Protein AF-A0A0W0G288-F1 (afdb_monomer_lite)

Organism: Moniliophthora roreri (NCBI:txid221103)

Radius of gyration: 13.67 Å; chains: 1; bounding box: 33×26×26 Å

Secondary structure (DSSP, 8-state):
-----GGG---TT-------SS--TTHHHHSHHHHHHHHHHHHSTTSTTTT-STT--S--

Structure (mmCIF, N/CA/C/O backbone):
data_AF-A0A0W0G288-F1
#
_entry.id   AF-A0A0W0G288-F1
#
loop_
_atom_site.group_PDB
_atom_site.id
_atom_site.type_symbol
_atom_site.label_atom_id
_atom_site.label_alt_id
_atom_site.label_comp_id
_atom_site.label_asym_id
_atom_site.label_entity_id
_atom_site.label_seq_id
_atom_site.pdbx_PDB_ins_code
_atom_site.Cartn_x
_atom_site.Cartn_y
_atom_site.Cartn_z
_atom_site.occupancy
_atom_site.B_iso_or_equiv
_atom_site.auth_seq_id
_atom_site.auth_comp_id
_atom_site.auth_asym_id
_atom_site.auth_atom_id
_atom_site.pdbx_PDB_model_num
ATOM 1 N N . ILE A 1 1 ? 11.576 8.151 -13.150 1.00 69.94 1 ILE A N 1
ATOM 2 C CA . ILE A 1 1 ? 10.650 8.197 -11.992 1.00 69.94 1 ILE A CA 1
ATOM 3 C C . ILE A 1 1 ? 11.390 8.803 -10.828 1.00 69.94 1 ILE A C 1
ATOM 5 O O . ILE A 1 1 ? 12.553 8.469 -10.647 1.00 69.94 1 ILE A O 1
ATOM 9 N N . ILE A 1 2 ? 10.756 9.724 -10.110 1.00 75.06 2 ILE A N 1
ATOM 10 C CA . ILE A 1 2 ? 11.350 10.373 -8.941 1.00 75.06 2 ILE A CA 1
ATOM 11 C C . ILE A 1 2 ? 10.865 9.611 -7.709 1.00 75.06 2 ILE A C 1
ATOM 13 O O . ILE A 1 2 ? 9.660 9.470 -7.517 1.00 75.06 2 ILE A O 1
ATOM 17 N N . ILE A 1 3 ? 11.796 9.100 -6.904 1.00 82.62 3 ILE A N 1
ATOM 18 C CA . ILE A 1 3 ? 11.492 8.458 -5.622 1.00 82.62 3 ILE A CA 1
ATOM 19 C C . ILE A 1 3 ? 11.771 9.487 -4.532 1.00 82.62 3 ILE A C 1
ATOM 21 O O . ILE A 1 3 ? 12.922 9.864 -4.313 1.00 82.62 3 ILE A O 1
ATOM 25 N N . ASN A 1 4 ? 10.717 9.952 -3.866 1.00 87.00 4 ASN A N 1
ATOM 26 C CA . ASN A 1 4 ? 10.847 10.915 -2.781 1.00 87.00 4 ASN A CA 1
ATOM 27 C C . ASN A 1 4 ? 11.200 10.210 -1.458 1.00 87.00 4 ASN A C 1
ATOM 29 O O . ASN A 1 4 ? 10.769 9.074 -1.230 1.00 87.00 4 ASN A O 1
ATOM 33 N N . PRO A 1 5 ? 11.954 10.868 -0.561 1.00 89.62 5 PRO A N 1
ATOM 34 C CA . PRO A 1 5 ? 12.235 10.345 0.771 1.00 89.62 5 PRO A CA 1
ATOM 35 C C . PRO A 1 5 ? 10.954 10.054 1.556 1.00 89.62 5 PRO A C 1
ATOM 37 O O . PRO A 1 5 ? 10.014 10.847 1.540 1.00 89.62 5 PRO A O 1
ATOM 40 N N . LYS A 1 6 ? 10.947 8.963 2.335 1.00 85.31 6 LYS A N 1
ATOM 41 C CA . LYS A 1 6 ? 9.808 8.636 3.209 1.00 85.31 6 LYS A CA 1
ATOM 42 C C . LYS A 1 6 ? 9.480 9.743 4.211 1.00 85.31 6 LYS A C 1
ATOM 44 O O . LYS A 1 6 ? 8.320 9.930 4.550 1.00 85.31 6 LYS A O 1
ATOM 49 N N . SER A 1 7 ? 10.491 10.487 4.655 1.00 89.62 7 SER A N 1
ATOM 50 C CA . SER A 1 7 ? 10.340 11.600 5.596 1.00 89.62 7 SER A CA 1
ATOM 51 C C . SER A 1 7 ? 9.490 12.754 5.061 1.00 89.62 7 SER A C 1
ATOM 53 O O . SER A 1 7 ? 9.103 13.617 5.841 1.00 89.62 7 SER A O 1
ATOM 55 N N . TRP A 1 8 ? 9.198 12.793 3.758 1.00 92.81 8 TRP A N 1
ATOM 56 C CA . TRP A 1 8 ? 8.323 13.807 3.171 1.00 92.81 8 TRP A CA 1
ATOM 57 C C . TRP A 1 8 ? 6.836 13.460 3.320 1.00 92.81 8 TRP A C 1
ATOM 59 O O . TRP A 1 8 ? 5.995 14.348 3.215 1.00 92.81 8 TRP A O 1
ATOM 69 N N . TYR A 1 9 ? 6.495 12.199 3.602 1.00 91.75 9 TYR A N 1
ATOM 70 C CA . TYR A 1 9 ? 5.122 11.778 3.877 1.00 91.75 9 TYR A CA 1
ATOM 71 C C . TYR A 1 9 ? 4.780 12.046 5.353 1.00 91.75 9 TYR A C 1
ATOM 73 O O . TYR A 1 9 ? 4.889 11.162 6.199 1.00 91.75 9 TYR A O 1
ATOM 81 N N . THR A 1 10 ? 4.421 13.288 5.682 1.00 93.81 10 THR A N 1
ATOM 82 C CA . THR A 1 10 ? 4.280 13.762 7.075 1.00 93.81 10 THR A CA 1
ATOM 83 C C . THR A 1 10 ? 2.844 13.805 7.606 1.00 93.81 10 THR A C 1
ATOM 85 O O . THR A 1 10 ? 2.629 14.221 8.745 1.00 93.81 10 THR A O 1
ATOM 88 N N . ASP A 1 11 ? 1.849 13.391 6.819 1.00 95.50 11 ASP A N 1
ATOM 89 C CA . ASP A 1 11 ? 0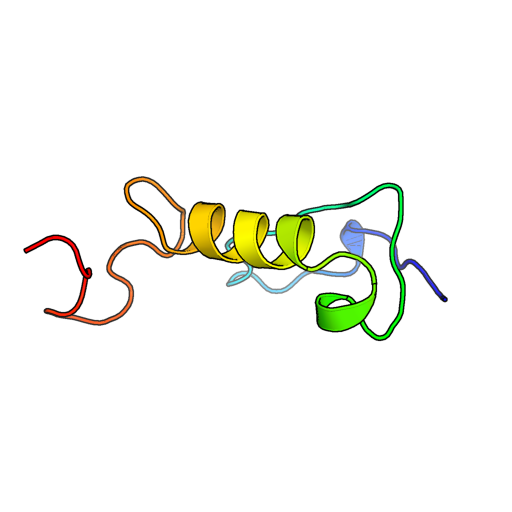.454 13.388 7.267 1.00 95.50 11 ASP A CA 1
ATOM 90 C C . ASP A 1 11 ? 0.237 12.356 8.388 1.00 95.50 11 ASP A C 1
ATOM 92 O O . ASP A 1 11 ? 0.581 11.180 8.268 1.00 95.50 11 ASP A O 1
ATOM 96 N N . LYS A 1 12 ? -0.369 12.805 9.491 1.00 93.62 12 LYS A N 1
ATOM 97 C CA . LYS A 1 12 ? -0.641 11.991 10.686 1.00 93.62 12 LYS A CA 1
ATOM 98 C C . LYS A 1 12 ? -1.591 10.813 10.438 1.00 93.62 12 LYS A C 1
ATOM 100 O O . LYS A 1 12 ? -1.637 9.900 11.254 1.00 93.62 12 LYS A O 1
ATOM 105 N N . ASN A 1 13 ? -2.375 10.858 9.364 1.00 94.94 13 ASN A N 1
ATOM 106 C CA . ASN A 1 13 ? -3.348 9.827 9.010 1.00 94.94 13 ASN A CA 1
ATOM 107 C C . ASN A 1 13 ? -2.776 8.803 8.021 1.00 94.94 13 ASN A C 1
ATOM 109 O O . ASN A 1 13 ? -3.510 7.939 7.541 1.00 94.94 13 ASN A O 1
ATOM 113 N N . ILE A 1 14 ? -1.487 8.882 7.682 1.00 94.50 14 ILE A N 1
ATOM 114 C CA . ILE A 1 14 ? -0.831 7.834 6.903 1.00 94.50 14 ILE A CA 1
ATOM 115 C C . ILE A 1 14 ? -0.698 6.595 7.785 1.00 94.50 14 ILE A C 1
ATOM 117 O O . ILE A 1 14 ? 0.097 6.553 8.719 1.00 94.50 14 ILE A O 1
ATOM 121 N N . VAL A 1 15 ? -1.473 5.567 7.453 1.00 95.25 15 VAL A N 1
ATOM 122 C CA . VAL A 1 15 ? -1.513 4.300 8.198 1.00 95.25 15 VAL A CA 1
ATOM 123 C C . VAL A 1 15 ? -0.708 3.179 7.534 1.00 95.25 15 VAL A C 1
ATOM 125 O O . VAL A 1 15 ? -0.510 2.124 8.130 1.00 95.25 15 VAL A O 1
ATOM 128 N N . PHE A 1 16 ? -0.235 3.386 6.301 1.00 95.81 16 PHE A N 1
ATOM 129 C CA . PHE A 1 16 ? 0.505 2.384 5.536 1.00 95.81 16 PHE A CA 1
ATOM 130 C C . PHE A 1 16 ? 1.424 3.036 4.494 1.00 95.81 16 PHE A C 1
ATOM 132 O O . PHE A 1 16 ? 0.999 3.918 3.749 1.00 95.81 16 PHE A O 1
ATOM 139 N N . VAL A 1 17 ? 2.680 2.578 4.425 1.00 93.38 17 VAL A N 1
ATOM 140 C CA . VAL A 1 17 ? 3.659 2.948 3.388 1.00 93.38 17 VAL A CA 1
ATOM 141 C C . VAL A 1 17 ? 4.538 1.738 3.079 1.00 93.38 17 VAL A C 1
ATOM 143 O O . VAL A 1 17 ? 5.239 1.229 3.956 1.00 93.38 17 VAL A O 1
ATOM 146 N N . SER A 1 18 ? 4.577 1.327 1.817 1.00 93.12 18 SER A N 1
ATOM 147 C CA . SER A 1 18 ? 5.436 0.262 1.291 1.00 93.12 18 SER A CA 1
ATOM 148 C C . SER A 1 18 ? 6.440 0.829 0.279 1.00 93.12 18 SER A C 1
ATOM 150 O O . SER A 1 18 ? 6.231 1.890 -0.303 1.00 93.12 18 SER A O 1
ATOM 152 N N . ASN A 1 19 ? 7.561 0.131 0.088 1.00 91.81 19 ASN A N 1
ATOM 153 C CA . ASN A 1 19 ? 8.527 0.415 -0.975 1.00 91.81 19 ASN A CA 1
ATOM 154 C C . ASN A 1 19 ? 8.733 -0.854 -1.800 1.00 91.81 19 ASN A C 1
ATOM 156 O O . ASN A 1 19 ? 8.780 -1.947 -1.236 1.00 91.81 19 ASN A O 1
ATOM 160 N N . HIS A 1 20 ? 8.962 -0.689 -3.101 1.00 93.00 20 HIS A N 1
ATOM 161 C CA . HIS A 1 20 ? 9.304 -1.780 -4.013 1.00 93.00 20 HIS A CA 1
ATOM 162 C C . HIS A 1 20 ? 10.589 -1.454 -4.769 1.00 93.00 20 HIS A C 1
ATOM 164 O O . HIS A 1 20 ? 10.841 -0.302 -5.108 1.00 93.00 20 HIS A O 1
ATOM 170 N N . GLU A 1 21 ? 11.399 -2.475 -5.045 1.00 92.38 21 GLU A N 1
ATOM 171 C CA . GLU A 1 21 ? 12.665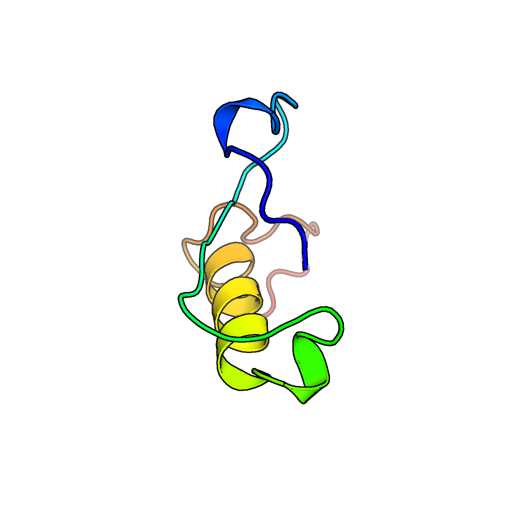 -2.330 -5.782 1.00 92.38 21 GLU A CA 1
ATOM 172 C C . GLU A 1 21 ? 12.467 -2.070 -7.285 1.00 92.38 21 GLU A C 1
ATOM 174 O O . GLU A 1 21 ? 13.398 -1.658 -7.974 1.00 92.38 21 GLU A O 1
ATOM 179 N N . ARG A 1 22 ? 11.271 -2.363 -7.814 1.00 91.75 22 ARG A N 1
ATOM 180 C CA . ARG A 1 22 ? 10.934 -2.305 -9.244 1.00 91.75 22 ARG A CA 1
ATOM 181 C C . ARG A 1 22 ? 9.521 -1.767 -9.450 1.00 91.75 22 ARG A C 1
ATOM 183 O O . ARG A 1 22 ? 8.711 -1.765 -8.526 1.00 91.75 22 ARG A O 1
ATOM 190 N N . GLY A 1 23 ? 9.226 -1.409 -10.697 1.00 92.62 23 GLY A N 1
ATOM 191 C CA . GLY A 1 23 ? 7.954 -0.829 -11.113 1.00 92.62 23 GLY A CA 1
ATOM 192 C C . GLY A 1 23 ?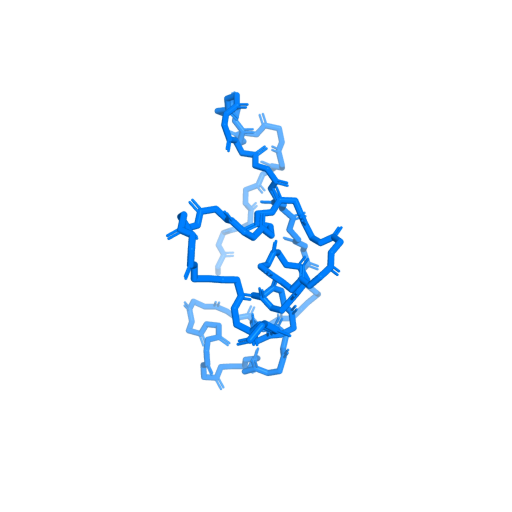 8.036 0.681 -11.253 1.00 92.62 23 GLY A C 1
ATOM 193 O O . GLY A 1 23 ? 8.984 1.317 -10.782 1.00 92.62 23 GLY A O 1
ATOM 194 N N . GLY A 1 24 ? 7.045 1.230 -11.945 1.00 93.06 24 GLY A N 1
ATOM 195 C CA . GLY A 1 24 ? 7.084 2.606 -12.372 1.00 93.06 24 GLY A CA 1
ATOM 196 C C . GLY A 1 24 ? 5.803 3.399 -12.164 1.00 93.06 24 GLY A C 1
ATOM 197 O O . GLY A 1 24 ? 5.117 3.249 -11.156 1.00 93.06 24 GLY A O 1
ATOM 198 N N . HIS A 1 25 ? 5.521 4.324 -13.086 1.00 93.75 25 HIS A N 1
ATOM 199 C CA . HIS A 1 25 ? 4.386 5.239 -12.960 1.00 93.75 25 HIS A CA 1
ATOM 200 C C . HIS A 1 25 ? 3.063 4.473 -13.035 1.00 93.75 25 HIS A C 1
ATOM 202 O O . HIS A 1 25 ? 2.102 4.817 -12.350 1.00 93.75 25 HIS A O 1
ATOM 208 N N . PHE A 1 26 ? 3.036 3.388 -13.811 1.00 96.44 26 PHE A N 1
ATOM 209 C CA . PHE A 1 26 ? 1.867 2.546 -13.996 1.00 96.44 26 PHE A CA 1
ATOM 210 C C . PHE A 1 26 ? 1.994 1.277 -13.155 1.00 96.44 26 PHE A C 1
ATOM 212 O O . PHE A 1 26 ? 2.002 0.170 -13.687 1.00 96.44 26 PHE A O 1
ATOM 219 N N . ALA A 1 27 ? 2.070 1.421 -11.827 1.00 95.12 27 ALA A N 1
ATOM 220 C CA . ALA A 1 27 ? 2.278 0.306 -10.894 1.00 95.12 27 ALA A CA 1
ATOM 221 C C . ALA A 1 27 ? 1.318 -0.878 -11.118 1.00 95.12 27 ALA A C 1
ATOM 223 O O . ALA A 1 27 ? 1.738 -2.029 -11.044 1.00 95.12 27 ALA A O 1
ATOM 224 N N . ALA A 1 28 ? 0.055 -0.606 -11.468 1.00 97.50 28 ALA A N 1
ATOM 225 C CA . ALA A 1 28 ? -0.936 -1.641 -11.765 1.00 97.50 28 ALA A CA 1
ATOM 226 C C . ALA A 1 28 ? -0.605 -2.475 -13.015 1.00 97.50 28 ALA A C 1
ATOM 228 O O . ALA A 1 28 ? -0.969 -3.643 -13.076 1.00 97.50 28 ALA A O 1
ATOM 229 N N . HIS A 1 29 ? 0.068 -1.890 -14.007 1.00 97.94 29 HIS A N 1
ATOM 230 C CA . HIS A 1 29 ? 0.459 -2.582 -15.236 1.00 97.94 29 HIS A CA 1
ATOM 231 C C . HIS A 1 29 ? 1.862 -3.184 -15.124 1.00 97.94 29 HIS A C 1
ATOM 233 O O . HIS A 1 29 ? 2.119 -4.283 -15.603 1.00 97.94 29 HIS A O 1
ATOM 239 N N . GLU A 1 30 ? 2.771 -2.467 -14.469 1.00 97.06 30 GLU A N 1
ATOM 240 C CA . GLU A 1 30 ? 4.177 -2.845 -14.380 1.00 97.06 30 GLU A CA 1
ATOM 241 C C . GLU A 1 30 ? 4.435 -3.888 -13.288 1.00 97.06 30 GLU A C 1
ATOM 243 O O . GLU A 1 30 ? 5.268 -4.770 -13.480 1.00 97.06 30 GLU A O 1
ATOM 248 N N . GLN A 1 31 ? 3.760 -3.787 -12.138 1.00 97.56 31 GLN A N 1
ATOM 249 C CA . GLN A 1 31 ? 3.919 -4.676 -10.979 1.00 97.56 31 GLN A CA 1
ATOM 250 C C . GLN A 1 31 ? 2.550 -4.989 -10.324 1.00 97.56 31 GLN A C 1
ATOM 252 O O . GLN A 1 31 ? 2.346 -4.677 -9.144 1.00 97.56 31 GLN A O 1
ATOM 257 N N . PRO A 1 32 ? 1.605 -5.618 -11.054 1.00 97.81 32 PRO A N 1
ATOM 258 C CA . PRO A 1 32 ? 0.239 -5.863 -10.577 1.00 97.81 32 PRO A CA 1
ATOM 259 C C . PRO A 1 32 ? 0.193 -6.611 -9.239 1.00 97.81 32 PRO A C 1
ATOM 261 O O . PRO A 1 32 ? -0.554 -6.226 -8.340 1.00 97.81 32 PRO A O 1
ATOM 264 N N . ASP A 1 33 ? 1.034 -7.633 -9.069 1.00 98.25 33 ASP A N 1
ATOM 265 C CA . ASP A 1 33 ? 1.055 -8.450 -7.852 1.00 98.25 33 ASP A CA 1
ATOM 266 C C . ASP A 1 33 ? 1.548 -7.674 -6.630 1.00 98.25 33 ASP A C 1
ATOM 268 O O . ASP A 1 33 ? 1.039 -7.866 -5.526 1.00 98.25 33 ASP A O 1
ATOM 272 N N . LYS A 1 34 ? 2.517 -6.769 -6.820 1.00 97.88 34 LYS A N 1
ATOM 273 C CA . LYS A 1 34 ? 3.038 -5.918 -5.742 1.00 97.88 34 LYS A CA 1
ATOM 274 C C . LYS A 1 34 ? 1.979 -4.926 -5.283 1.00 97.88 34 LYS A C 1
ATOM 276 O O . LYS A 1 34 ? 1.717 -4.839 -4.086 1.00 97.88 34 LYS A O 1
ATOM 281 N N . LEU A 1 35 ? 1.319 -4.255 -6.230 1.00 97.69 35 LEU A N 1
ATOM 282 C CA . LEU A 1 35 ? 0.239 -3.321 -5.919 1.00 97.69 35 LEU A CA 1
ATOM 283 C C . LEU A 1 35 ? -0.938 -4.033 -5.236 1.00 97.69 35 LEU A C 1
ATOM 285 O O . LEU A 1 35 ? -1.428 -3.576 -4.206 1.00 97.69 35 LEU A O 1
ATOM 289 N N . ALA A 1 36 ? -1.374 -5.176 -5.769 1.00 98.12 36 ALA A N 1
ATOM 290 C CA . ALA A 1 36 ? -2.456 -5.950 -5.168 1.00 98.12 36 ALA A CA 1
ATOM 291 C C . ALA A 1 36 ? -2.072 -6.507 -3.785 1.00 98.12 36 ALA A C 1
ATOM 293 O O . ALA A 1 36 ? -2.919 -6.585 -2.896 1.00 98.12 36 ALA A O 1
ATOM 294 N N . GLY A 1 37 ? -0.808 -6.892 -3.589 1.00 97.94 37 GLY A N 1
ATOM 295 C CA . GLY A 1 37 ? -0.272 -7.314 -2.297 1.00 97.94 37 GLY A CA 1
ATOM 296 C C . GLY A 1 37 ? -0.352 -6.210 -1.246 1.00 97.94 37 GLY A C 1
ATOM 297 O O . GLY A 1 37 ? -0.855 -6.453 -0.154 1.00 97.94 37 GLY A O 1
ATOM 298 N N . ASP A 1 38 ? 0.051 -4.988 -1.589 1.00 98.06 38 AS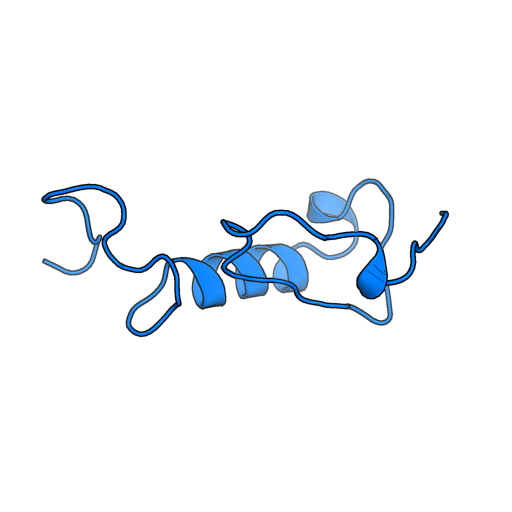P A N 1
ATOM 299 C CA . ASP A 1 38 ? -0.041 -3.839 -0.684 1.00 98.06 38 ASP A CA 1
ATOM 300 C C . ASP A 1 38 ? -1.481 -3.528 -0.277 1.00 98.06 38 ASP A C 1
ATOM 302 O O . ASP A 1 38 ? -1.753 -3.328 0.905 1.00 98.06 38 ASP A O 1
ATOM 306 N N . LEU A 1 39 ? -2.419 -3.562 -1.228 1.00 96.50 39 LEU A N 1
ATOM 307 C CA . LEU A 1 39 ? -3.840 -3.372 -0.929 1.00 96.50 39 LEU A CA 1
ATOM 308 C C . LEU A 1 39 ? -4.360 -4.449 0.033 1.00 96.50 39 LEU A C 1
ATOM 310 O O . LEU A 1 39 ? -5.068 -4.129 0.987 1.00 96.50 39 LEU A O 1
ATOM 314 N N . ARG A 1 40 ? -3.980 -5.717 -0.174 1.00 96.19 40 ARG A N 1
ATOM 315 C CA . ARG A 1 40 ? -4.353 -6.818 0.730 1.00 96.19 40 ARG A CA 1
ATOM 316 C C . ARG A 1 40 ? -3.716 -6.675 2.110 1.00 96.19 40 ARG A C 1
ATOM 318 O O . ARG A 1 40 ? -4.389 -6.940 3.095 1.00 96.19 40 ARG A O 1
ATOM 325 N N . ASN A 1 41 ? -2.466 -6.232 2.195 1.00 96.81 41 ASN A N 1
ATOM 326 C CA . ASN A 1 41 ? -1.793 -5.996 3.474 1.00 96.81 41 ASN A CA 1
ATOM 327 C C . ASN A 1 41 ? -2.408 -4.815 4.236 1.00 96.81 41 ASN A C 1
ATOM 329 O O . ASN A 1 41 ? -2.475 -4.840 5.461 1.00 96.81 41 ASN A O 1
ATOM 333 N N . MET A 1 42 ? -2.857 -3.784 3.518 1.00 97.00 42 MET A N 1
ATOM 334 C CA . MET A 1 42 ? -3.447 -2.593 4.120 1.00 97.00 42 MET A CA 1
ATOM 335 C C . MET A 1 42 ? -4.876 -2.845 4.616 1.00 97.00 42 MET A C 1
ATOM 337 O O . MET A 1 42 ? -5.194 -2.490 5.750 1.00 97.00 42 MET A O 1
ATOM 341 N N . PHE A 1 43 ? -5.721 -3.458 3.782 1.00 95.00 43 PHE A N 1
ATOM 342 C CA . PHE A 1 43 ? -7.154 -3.628 4.052 1.00 95.00 43 PHE A CA 1
ATOM 343 C C . PHE A 1 43 ? -7.555 -5.019 4.565 1.00 95.00 43 PHE A C 1
ATOM 345 O O . PHE A 1 43 ? -8.660 -5.174 5.080 1.00 95.00 43 PHE A O 1
ATOM 352 N N . GLY A 1 44 ? -6.711 -6.041 4.408 1.00 93.88 44 GLY A N 1
ATOM 353 C CA . GLY A 1 44 ? -7.006 -7.407 4.851 1.00 93.88 44 GLY A CA 1
ATOM 354 C C . GLY A 1 44 ? -7.003 -7.557 6.373 1.00 93.88 44 GLY A C 1
ATOM 355 O O . GLY A 1 44 ? -6.584 -6.652 7.094 1.00 93.88 44 GLY A O 1
ATOM 356 N N . LYS A 1 45 ? -7.467 -8.711 6.880 1.00 93.00 45 LYS A N 1
ATOM 357 C CA . LYS A 1 45 ? -7.491 -9.003 8.330 1.00 93.00 45 LYS A CA 1
ATOM 358 C C . LYS A 1 45 ? -6.141 -8.717 8.990 1.00 93.00 45 LYS A C 1
ATOM 360 O O . LYS A 1 45 ? -5.117 -9.238 8.560 1.00 93.00 45 LYS A O 1
ATOM 365 N N . GLY A 1 46 ? -6.164 -7.922 10.062 1.00 91.50 46 GLY A N 1
ATOM 366 C CA . GLY A 1 46 ? -4.965 -7.516 10.805 1.00 91.50 46 GLY A CA 1
ATOM 367 C C . GLY A 1 46 ? -4.161 -6.383 10.156 1.00 91.50 46 GLY A C 1
ATOM 368 O O . GLY A 1 46 ? -3.170 -5.942 10.733 1.00 91.50 46 GLY A O 1
ATOM 369 N N . GLY A 1 47 ? -4.585 -5.901 8.985 1.00 95.56 47 GLY A N 1
ATOM 370 C CA . GLY A 1 47 ? -4.029 -4.726 8.332 1.00 95.56 47 GLY A CA 1
ATOM 371 C C .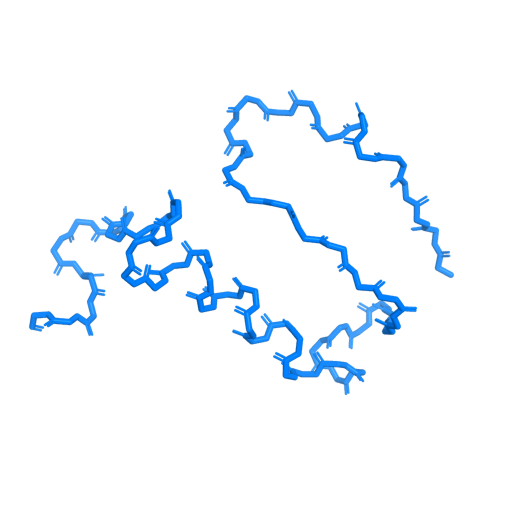 GLY A 1 47 ? -4.445 -3.421 9.023 1.00 95.56 47 GLY A C 1
ATOM 372 O O . GLY A 1 47 ? -5.484 -3.365 9.687 1.00 95.56 47 GLY A O 1
ATOM 373 N N . PRO A 1 48 ? -3.663 -2.342 8.859 1.00 96.50 48 PRO A N 1
ATOM 374 C CA . PRO A 1 48 ? -3.889 -1.070 9.548 1.00 96.50 48 PRO A CA 1
ATOM 375 C C . PRO A 1 48 ? -5.177 -0.343 9.127 1.00 96.50 48 PRO A C 1
ATOM 377 O O . PRO A 1 48 ? -5.629 0.545 9.844 1.00 96.50 48 PRO A O 1
ATOM 380 N N . ALA A 1 49 ? -5.770 -0.706 7.986 1.00 95.62 49 ALA A N 1
ATOM 381 C CA . ALA A 1 49 ? -7.054 -0.191 7.512 1.00 95.62 49 ALA A CA 1
ATOM 382 C C . ALA A 1 49 ? -8.147 -1.278 7.468 1.00 95.62 49 ALA A C 1
ATOM 384 O O . ALA A 1 49 ? -9.152 -1.122 6.768 1.00 95.62 49 ALA A O 1
ATOM 385 N N . TYR A 1 50 ? -7.962 -2.391 8.186 1.00 95.50 50 TYR A N 1
ATOM 386 C CA . TYR A 1 50 ? -8.982 -3.431 8.296 1.00 95.50 50 TYR A CA 1
ATOM 387 C C . TYR A 1 50 ? -10.287 -2.872 8.875 1.00 95.50 50 TYR A C 1
ATOM 389 O O . TYR A 1 50 ? -10.269 -2.148 9.869 1.00 95.50 50 TYR A O 1
ATOM 397 N N . GLY A 1 51 ? -11.425 -3.218 8.266 1.00 93.50 51 GLY A N 1
ATOM 398 C CA . GLY A 1 51 ? -12.743 -2.818 8.771 1.00 93.50 51 GLY A CA 1
ATOM 399 C C . GLY A 1 51 ? -13.002 -1.307 8.745 1.00 93.50 51 GLY A C 1
ATOM 400 O O . GLY A 1 51 ? -13.916 -0.836 9.417 1.00 93.50 51 GLY A O 1
ATOM 401 N N . VAL A 1 52 ? -12.226 -0.534 7.971 1.00 94.56 52 VAL A N 1
ATOM 402 C CA . VAL A 1 52 ? -12.381 0.931 7.882 1.00 94.56 52 VAL A CA 1
ATOM 403 C C . VAL A 1 52 ? -13.767 1.354 7.381 1.00 94.56 52 VAL A C 1
ATOM 405 O O . VAL A 1 52 ? -14.218 2.462 7.665 1.00 94.56 52 VAL A O 1
ATOM 408 N N . VAL A 1 53 ? -14.462 0.469 6.658 1.00 92.69 53 VAL A N 1
ATOM 409 C CA . VAL A 1 53 ? -15.858 0.657 6.259 1.00 92.69 53 VAL A CA 1
ATOM 410 C C . VAL A 1 53 ? -16.766 -0.061 7.267 1.00 92.69 53 VAL A C 1
ATOM 412 O O . VAL A 1 53 ? -16.748 -1.295 7.322 1.00 92.69 53 VAL A O 1
ATOM 415 N N . PRO A 1 54 ? -17.592 0.670 8.041 1.00 91.50 54 PRO A N 1
ATOM 416 C CA . PRO A 1 54 ? -18.479 0.065 9.030 1.00 91.50 54 PRO A CA 1
ATOM 417 C C . PRO A 1 54 ? -19.405 -0.990 8.41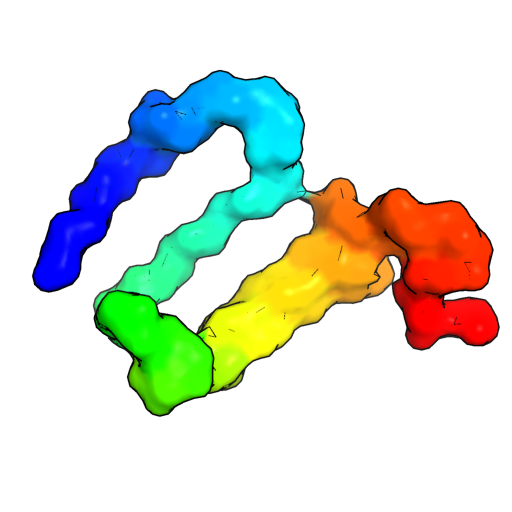3 1.00 91.50 54 PRO A C 1
ATOM 419 O O . PRO A 1 54 ? -20.083 -0.730 7.418 1.00 91.50 54 PRO A O 1
ATOM 422 N N . GLY A 1 55 ? -19.431 -2.185 9.007 1.00 89.62 55 GLY A N 1
ATOM 423 C CA . GLY A 1 55 ? -20.279 -3.299 8.566 1.00 89.62 55 GLY A CA 1
ATOM 424 C C . GLY A 1 55 ? -19.918 -3.891 7.196 1.00 89.62 55 GLY A C 1
ATOM 425 O O . GLY A 1 55 ? -20.750 -4.570 6.594 1.00 89.62 55 GLY A O 1
ATOM 426 N N . LYS A 1 56 ? -18.723 -3.599 6.662 1.00 88.19 56 LYS A N 1
ATOM 427 C CA . LYS A 1 56 ? -18.228 -4.100 5.368 1.00 88.19 56 LYS A CA 1
ATOM 428 C C . LYS A 1 56 ? -16.757 -4.506 5.473 1.00 88.19 56 LYS A C 1
ATOM 430 O O . LYS A 1 56 ? -15.902 -3.926 4.808 1.00 88.19 56 LYS A O 1
ATOM 435 N N . ASP A 1 57 ? -16.457 -5.496 6.307 1.00 87.00 57 ASP A N 1
ATOM 436 C CA . ASP A 1 57 ? -15.081 -5.978 6.474 1.00 87.00 57 ASP A CA 1
ATOM 437 C C . ASP A 1 57 ? -14.671 -7.051 5.445 1.00 87.00 57 ASP A C 1
ATOM 439 O O . ASP A 1 57 ? -13.481 -7.298 5.264 1.00 87.00 57 ASP A O 1
ATOM 443 N N . GLY A 1 58 ? -15.637 -7.632 4.722 1.00 82.38 58 GLY A N 1
ATOM 444 C CA . GLY A 1 58 ? -15.409 -8.610 3.655 1.00 82.38 58 GLY A CA 1
ATOM 445 C C . GLY A 1 58 ? -15.123 -10.034 4.138 1.00 82.38 58 GLY A C 1
ATOM 446 O O . GLY A 1 58 ? -14.755 -10.876 3.318 1.00 82.38 58 GLY A O 1
ATOM 447 N N . TYR A 1 59 ? -15.272 -10.307 5.436 1.00 80.31 59 TYR A N 1
ATOM 448 C CA . TYR A 1 59 ? -15.018 -11.625 6.019 1.00 80.31 59 TYR A CA 1
ATOM 449 C C . TYR A 1 59 ? -16.118 -12.135 6.956 1.00 80.31 59 TYR A C 1
ATOM 451 O O . TYR A 1 59 ? -15.976 -13.247 7.477 1.00 80.31 59 TYR A O 1
ATOM 459 N N . GLU A 1 60 ? -17.164 -11.340 7.162 1.00 63.03 60 GLU A N 1
ATOM 460 C CA . GLU A 1 60 ? -18.467 -11.751 7.694 1.00 63.03 60 GLU A CA 1
ATOM 461 C C . GLU A 1 60 ? -19.465 -12.091 6.577 1.00 63.03 60 GLU A C 1
ATOM 463 O O . GLU A 1 60 ? -19.449 -11.415 5.518 1.00 63.03 60 GLU A O 1
#

Foldseek 3Di:
DDDDDPVVVPDPPPQDDDDDPDDDPPCCVGPVPVVVVRVCQQAPPPHSCQCVDPPPRPPD

Sequence (60 aa):
IIINPKSWYTDKNIVFVSNHERGGHFAAHEQPDKLAGDLRNMFGKGGPAYGVVPGKDGYE

InterPro domains:
  IPR029058 Alpha/Beta hydrolase fold [G3DSA:3.40.50.1820] (1-47)

pLDDT: mean 92.25, std 6.69, range [63.03, 98.25]